Protein AF-A0A257MCD0-F1 (afdb_monomer_lite)

Foldseek 3Di:
DPDDDDDLVPDQADEDAADDFDPVRVVVSLVVQVVNADARYEYEYQCCQQPVVSCPPTHYLYYYAHDDPVSVVVVCVSVVNDDDDPDDDPDDPDPCPPPPDVQLEEEQEFWWADPDPPPSGSRCSRTNYIDGDDPVVRVVVVVVSVVVPRPHYHYDYPDPVCHCVVPD

Secondary structure (DSSP, 8-state):
-------GGG-S-EEEEE--SSHHHHHHHHHHHHHS-EEEEEEEEHHHHH-GGGTTT--EEEE-SS-SHHHHHHHHHHTT---------------------S--EEEEE-EES-----TT--HHHHH-S-EEPPHHHHHHHHHHHHHTT--EEEEE-S-STTTTTT--

Structure (mmCIF, N/CA/C/O backbone):
data_AF-A0A257MCD0-F1
#
_entry.id   AF-A0A257MCD0-F1
#
loop_
_atom_site.group_PDB
_atom_site.id
_atom_site.type_symbol
_atom_site.label_atom_id
_atom_site.label_alt_id
_atom_site.label_comp_id
_atom_site.label_asym_id
_atom_site.label_entity_id
_atom_site.label_seq_id
_atom_site.pdbx_PDB_ins_code
_atom_site.Cartn_x
_atom_site.Cartn_y
_atom_site.Cartn_z
_atom_site.occupancy
_atom_site.B_iso_or_equiv
_atom_site.auth_seq_id
_atom_site.auth_comp_id
_atom_site.auth_asym_id
_atom_site.auth_atom_id
_atom_site.pdbx_PDB_model_num
ATOM 1 N N . MET A 1 1 ? -6.734 -19.611 -0.841 1.00 53.34 1 MET A N 1
ATOM 2 C CA . MET A 1 1 ? -7.227 -18.966 0.392 1.00 53.34 1 MET A CA 1
ATOM 3 C C . MET A 1 1 ? -8.738 -18.973 0.324 1.00 53.34 1 MET A C 1
ATOM 5 O O . MET A 1 1 ? -9.297 -18.162 -0.402 1.00 53.34 1 MET A O 1
ATOM 9 N N . GLY A 1 2 ? -9.368 -19.959 0.960 1.00 62.75 2 GLY A N 1
ATOM 10 C CA . GLY A 1 2 ? -10.798 -20.272 0.852 1.00 62.75 2 GLY A CA 1
ATOM 11 C C . GLY A 1 2 ? -11.718 -19.283 1.568 1.00 62.75 2 GLY A C 1
ATOM 12 O O . GLY A 1 2 ? -12.515 -19.692 2.401 1.00 62.75 2 GLY A O 1
ATOM 13 N N . HIS A 1 3 ? -11.605 -17.990 1.264 1.00 73.00 3 HIS A N 1
ATOM 14 C CA . HIS A 1 3 ? -12.543 -16.973 1.733 1.00 73.00 3 HIS A CA 1
ATOM 15 C C . HIS A 1 3 ? -13.612 -16.709 0.671 1.00 73.00 3 HIS A C 1
ATOM 17 O O . HIS A 1 3 ? -13.349 -16.800 -0.529 1.00 73.00 3 HIS A O 1
ATOM 23 N N . ILE A 1 4 ? -14.813 -16.349 1.118 1.00 80.38 4 ILE A N 1
ATOM 24 C CA . ILE A 1 4 ? -15.937 -16.012 0.245 1.00 80.38 4 ILE A CA 1
ATOM 25 C C . ILE A 1 4 ? -16.311 -14.549 0.511 1.00 80.38 4 ILE A C 1
ATOM 27 O O . ILE A 1 4 ? -16.590 -14.202 1.662 1.00 80.38 4 ILE A O 1
ATOM 31 N N . PRO A 1 5 ? -16.312 -13.670 -0.510 1.00 82.00 5 PRO A N 1
ATOM 32 C CA . PRO A 1 5 ? -16.801 -12.306 -0.356 1.00 82.00 5 PRO A CA 1
ATOM 33 C C . PRO A 1 5 ? -18.257 -12.306 0.121 1.00 82.00 5 PRO A C 1
ATOM 35 O O . PRO A 1 5 ? -19.106 -12.980 -0.458 1.00 82.00 5 PRO A O 1
ATOM 38 N N . SER A 1 6 ? -18.548 -11.535 1.165 1.00 85.69 6 SER A N 1
ATOM 39 C CA . SER A 1 6 ? -19.880 -11.439 1.767 1.00 85.69 6 SER A CA 1
ATOM 40 C C . SER A 1 6 ? -20.233 -9.983 2.069 1.00 85.69 6 SER A C 1
ATOM 42 O O . SER A 1 6 ? -19.366 -9.103 2.066 1.00 85.69 6 SER A O 1
ATOM 44 N N . SER A 1 7 ? -21.514 -9.714 2.322 1.00 87.88 7 SER A N 1
ATOM 45 C CA . SER A 1 7 ? -21.941 -8.416 2.843 1.00 87.88 7 SER A CA 1
ATOM 46 C C . SER A 1 7 ? -21.443 -8.229 4.277 1.00 87.88 7 SER A C 1
ATOM 48 O O . SER A 1 7 ? -21.208 -9.196 4.999 1.00 87.88 7 SER A O 1
ATOM 50 N N . MET A 1 8 ? -21.304 -6.975 4.716 1.00 83.88 8 MET A N 1
ATOM 51 C CA . MET A 1 8 ? -20.781 -6.665 6.055 1.00 83.88 8 MET A CA 1
ATOM 52 C C . MET A 1 8 ? -21.585 -7.326 7.178 1.00 83.88 8 MET A C 1
ATOM 54 O O . MET A 1 8 ? -21.000 -7.796 8.147 1.00 83.88 8 MET A O 1
ATOM 58 N N . ASP A 1 9 ? -22.908 -7.409 7.025 1.00 84.88 9 ASP A N 1
ATOM 59 C CA . ASP A 1 9 ? -23.806 -7.939 8.058 1.00 84.88 9 ASP A CA 1
ATOM 60 C C . ASP A 1 9 ? -23.653 -9.456 8.247 1.00 84.88 9 ASP A C 1
ATOM 62 O O . ASP A 1 9 ? -23.926 -9.990 9.321 1.00 84.88 9 ASP A O 1
ATOM 66 N N . ARG A 1 10 ? -23.204 -10.155 7.197 1.00 87.44 10 ARG A N 1
ATOM 67 C CA . ARG A 1 10 ? -23.037 -11.615 7.156 1.00 87.44 10 ARG A CA 1
ATOM 68 C C . ARG A 1 10 ? -21.574 -12.052 7.195 1.00 87.44 10 ARG A C 1
ATOM 70 O O . ARG A 1 10 ? -21.306 -13.239 7.072 1.00 87.44 10 ARG A O 1
ATOM 77 N N . ALA A 1 11 ? -20.634 -11.116 7.281 1.00 87.88 11 ALA A N 1
ATOM 78 C CA . ALA A 1 11 ? -19.216 -11.434 7.281 1.00 87.88 11 ALA A CA 1
ATOM 79 C C . ALA A 1 11 ? -18.770 -11.933 8.663 1.00 87.88 11 ALA A C 1
ATOM 81 O O . ALA A 1 11 ? -19.035 -11.285 9.681 1.00 87.88 11 ALA A O 1
ATOM 82 N N . ASP A 1 12 ? -18.036 -13.046 8.678 1.00 86.19 12 ASP A N 1
ATOM 83 C CA . ASP A 1 12 ? -17.370 -13.573 9.877 1.00 86.19 12 ASP A CA 1
ATOM 84 C C . ASP A 1 12 ? -16.140 -12.732 10.252 1.00 86.19 12 ASP A C 1
ATOM 86 O O . ASP A 1 12 ? -15.823 -12.545 11.428 1.00 86.19 12 ASP A O 1
ATOM 90 N N . ALA A 1 13 ? -15.482 -12.173 9.234 1.00 88.19 13 ALA A N 1
ATOM 91 C CA . ALA A 1 13 ? -14.288 -11.352 9.341 1.00 88.19 13 ALA A CA 1
ATOM 92 C C . ALA A 1 13 ? -14.391 -10.116 8.438 1.00 88.19 13 ALA A C 1
ATOM 94 O O . ALA A 1 13 ? -14.779 -10.204 7.273 1.00 88.19 13 A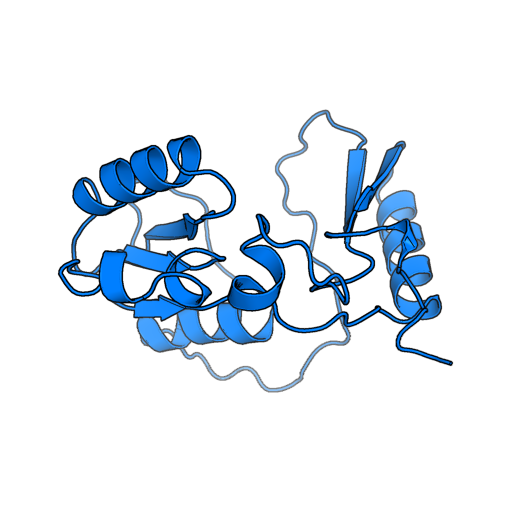LA A O 1
ATOM 95 N N . ILE A 1 14 ? -13.983 -8.962 8.958 1.00 91.25 14 ILE A N 1
ATOM 96 C CA . ILE A 1 14 ? -13.893 -7.697 8.231 1.00 91.25 14 ILE A CA 1
ATOM 97 C C . ILE A 1 14 ? -12.428 -7.277 8.208 1.00 91.25 14 ILE A C 1
ATOM 99 O O . ILE A 1 14 ? -11.894 -6.812 9.211 1.00 91.25 14 ILE A O 1
ATOM 103 N N . VAL A 1 15 ? -11.777 -7.406 7.054 1.00 90.94 15 VAL A N 1
ATOM 104 C CA . VAL A 1 15 ? -10.392 -6.955 6.864 1.00 90.94 15 VAL A CA 1
ATOM 105 C C . VAL A 1 15 ? -10.404 -5.565 6.242 1.00 90.94 15 VAL A C 1
ATOM 107 O O . VAL A 1 15 ? -10.763 -5.403 5.075 1.00 90.94 15 VAL A O 1
ATOM 110 N N . LEU A 1 16 ? -10.002 -4.546 7.005 1.00 92.31 16 LEU A N 1
ATOM 111 C CA . LEU A 1 16 ? -9.897 -3.182 6.495 1.00 92.31 16 LEU A CA 1
ATOM 112 C C . LEU A 1 16 ? -8.444 -2.851 6.148 1.00 92.31 16 LEU A C 1
ATOM 114 O O . LEU A 1 16 ? -7.624 -2.610 7.033 1.00 92.31 16 LEU A O 1
ATOM 118 N N . ASN A 1 17 ? -8.140 -2.796 4.849 1.00 92.31 17 ASN A N 1
ATOM 119 C CA . ASN A 1 17 ? -6.848 -2.326 4.352 1.00 92.31 17 ASN A CA 1
ATOM 120 C C . ASN A 1 17 ? -6.793 -0.790 4.366 1.00 92.31 17 ASN A C 1
ATOM 122 O O . ASN A 1 17 ? -7.545 -0.112 3.664 1.00 92.31 17 ASN A O 1
ATOM 126 N N . THR A 1 18 ? -5.908 -0.242 5.186 1.00 94.19 18 THR A N 1
ATOM 127 C CA . THR A 1 18 ? -5.851 1.177 5.533 1.00 94.19 18 THR A CA 1
ATOM 128 C C . THR A 1 18 ? -4.700 1.905 4.845 1.00 94.19 18 THR A C 1
ATOM 130 O O . THR A 1 18 ? -3.620 1.360 4.607 1.00 94.19 18 THR A O 1
ATOM 133 N N . CYS A 1 19 ? -4.911 3.192 4.575 1.00 91.31 19 CYS A N 1
ATOM 134 C CA . CYS A 1 19 ? -3.900 4.100 4.047 1.00 91.31 19 CYS A CA 1
ATOM 135 C C . CYS A 1 19 ? -3.738 5.304 4.985 1.00 91.31 19 CYS A C 1
ATOM 137 O O . CYS A 1 19 ? -4.724 5.807 5.521 1.00 91.31 19 CYS A O 1
ATOM 139 N N . ALA A 1 20 ? -2.496 5.764 5.151 1.00 89.88 20 ALA A N 1
ATOM 140 C CA . ALA A 1 20 ? -2.125 6.902 5.998 1.00 89.88 20 ALA A CA 1
ATOM 141 C C . ALA A 1 20 ? -1.320 7.974 5.242 1.00 89.88 20 ALA A C 1
ATOM 143 O O . ALA A 1 20 ? -0.731 8.851 5.855 1.00 89.88 20 ALA A O 1
ATOM 144 N N . VAL A 1 21 ? -1.259 7.900 3.906 1.00 88.62 21 VAL A N 1
ATOM 145 C CA . VAL A 1 21 ? -0.402 8.788 3.095 1.00 88.62 21 VAL A CA 1
ATOM 146 C C . VAL A 1 21 ? -0.874 10.242 3.129 1.00 88.62 21 VAL A C 1
ATOM 148 O O . VAL A 1 21 ? -0.063 11.156 3.059 1.00 88.62 21 VAL A O 1
ATOM 151 N N . THR A 1 22 ? -2.183 10.465 3.239 1.00 90.12 22 THR A N 1
ATOM 152 C CA . THR A 1 22 ? -2.769 11.809 3.289 1.00 90.12 22 THR A CA 1
ATOM 153 C C . THR A 1 22 ? -3.684 11.929 4.497 1.00 90.12 22 THR A C 1
ATOM 155 O O . THR A 1 22 ? -4.467 11.019 4.775 1.00 90.12 22 THR A O 1
ATOM 158 N N . GLU A 1 23 ? -3.669 13.090 5.148 1.00 89.06 23 GLU A N 1
ATOM 159 C CA . GLU A 1 23 ? -4.500 13.378 6.324 1.00 89.06 23 GLU A CA 1
ATOM 160 C C . GLU A 1 23 ? -6.007 13.212 6.022 1.00 89.06 23 GLU A C 1
ATOM 162 O O . GLU A 1 23 ? -6.791 12.704 6.824 1.00 89.06 23 GLU A O 1
ATOM 167 N N . LYS A 1 24 ? -6.449 13.584 4.810 1.00 91.69 24 LYS A N 1
ATOM 168 C CA . LYS A 1 24 ? -7.837 13.368 4.364 1.00 91.69 24 LYS A CA 1
ATOM 169 C C . LYS A 1 24 ? -8.202 11.882 4.322 1.00 91.69 24 LYS A C 1
ATOM 171 O O . LYS A 1 24 ? -9.314 11.524 4.712 1.00 91.69 24 LYS A O 1
ATOM 176 N N . THR A 1 25 ? -7.302 11.035 3.828 1.00 91.31 25 THR A N 1
ATOM 177 C CA . THR A 1 25 ? -7.531 9.585 3.764 1.00 91.31 25 THR A CA 1
ATOM 178 C C . THR A 1 25 ? -7.494 8.976 5.155 1.00 91.31 25 THR A C 1
ATOM 180 O O . THR A 1 25 ? -8.394 8.215 5.494 1.00 91.31 25 THR A O 1
ATOM 183 N N . GLU A 1 26 ? -6.541 9.390 5.986 1.00 92.75 26 GLU A N 1
ATOM 184 C CA . GLU A 1 26 ? -6.448 8.977 7.384 1.00 92.75 26 GLU A CA 1
ATOM 185 C C . GLU A 1 26 ? -7.754 9.254 8.142 1.00 92.75 26 GLU A C 1
ATOM 187 O O . GLU A 1 26 ? -8.352 8.332 8.695 1.00 92.75 26 GLU A O 1
ATOM 192 N N . ARG A 1 27 ? -8.285 10.484 8.082 1.00 92.56 27 ARG A N 1
ATOM 193 C CA . ARG A 1 27 ? -9.567 10.831 8.724 1.00 92.56 27 ARG A CA 1
ATOM 194 C C . ARG A 1 27 ? -10.724 9.949 8.253 1.00 92.56 27 ARG A C 1
ATOM 196 O O . ARG A 1 27 ? -11.547 9.524 9.066 1.00 92.56 27 ARG A O 1
ATOM 203 N N . LYS A 1 28 ? -10.800 9.664 6.947 1.00 94.12 28 LYS A N 1
ATOM 204 C CA . LYS A 1 28 ? -11.828 8.773 6.381 1.00 94.12 28 LYS A CA 1
ATOM 205 C C . LYS A 1 28 ? -11.682 7.348 6.909 1.00 94.12 28 LYS A C 1
ATOM 207 O O . LYS A 1 28 ? -12.681 6.745 7.296 1.00 94.12 28 LYS A O 1
ATOM 212 N N . VAL A 1 29 ? -10.456 6.834 6.949 1.00 94.69 29 VAL A N 1
ATOM 213 C CA . VAL A 1 29 ? -10.146 5.501 7.468 1.00 94.69 29 VAL A CA 1
ATOM 214 C C . VAL A 1 29 ? -10.496 5.406 8.951 1.00 94.69 29 VAL A C 1
ATOM 216 O O . VAL A 1 29 ? -11.210 4.488 9.335 1.00 94.69 29 VAL A O 1
ATOM 219 N N . LEU A 1 30 ? -10.082 6.371 9.775 1.00 93.56 30 LEU A N 1
ATOM 220 C CA . LEU A 1 30 ? -10.387 6.387 11.209 1.00 93.56 30 LEU A CA 1
ATOM 221 C C . LEU A 1 30 ? -11.893 6.460 11.476 1.00 93.56 30 LEU A C 1
ATOM 223 O O . LEU A 1 30 ? -12.407 5.737 12.327 1.00 93.56 30 LEU A O 1
ATOM 227 N N . ARG A 1 31 ? -12.630 7.280 10.714 1.00 94.56 31 ARG A N 1
ATOM 228 C CA . ARG A 1 31 ? -14.098 7.301 10.779 1.00 94.56 31 ARG A CA 1
ATOM 229 C C . ARG A 1 31 ? -14.682 5.927 10.459 1.00 94.56 31 ARG A C 1
ATOM 231 O O . ARG A 1 31 ? -15.598 5.490 11.147 1.00 94.56 31 ARG A O 1
ATOM 238 N N . ARG A 1 32 ? -14.160 5.254 9.432 1.00 94.06 32 ARG A N 1
ATOM 239 C CA . ARG A 1 32 ? -14.638 3.932 9.022 1.00 94.06 32 ARG A CA 1
ATOM 240 C C . ARG A 1 32 ? -14.321 2.854 10.055 1.00 94.06 32 ARG A C 1
ATOM 242 O O . ARG A 1 32 ? -15.185 2.037 10.343 1.00 94.06 32 ARG A O 1
ATOM 249 N N . LEU A 1 33 ? -13.132 2.893 10.648 1.00 94.44 33 LEU A N 1
ATOM 250 C CA . LEU A 1 33 ? -12.720 1.988 11.719 1.00 94.44 33 LEU A CA 1
ATOM 251 C C . LEU A 1 33 ? -13.637 2.093 12.940 1.00 94.44 33 LEU A C 1
ATOM 253 O O . LEU A 1 33 ? -14.081 1.070 13.447 1.00 94.44 33 LEU A O 1
ATOM 257 N N . ARG A 1 34 ? -13.994 3.314 13.361 1.00 93.94 34 ARG A N 1
ATOM 258 C CA . ARG A 1 34 ? -14.932 3.538 14.479 1.00 93.94 34 ARG A CA 1
ATOM 259 C C . ARG A 1 34 ? -16.333 2.974 14.223 1.00 93.94 34 ARG A C 1
ATOM 261 O O . ARG A 1 34 ? -17.010 2.584 15.160 1.00 93.94 34 ARG A O 1
ATOM 268 N N . GLN A 1 35 ? -16.771 2.915 12.966 1.00 93.06 35 GLN A N 1
ATOM 269 C CA . GLN A 1 35 ? -18.068 2.329 12.605 1.00 93.06 35 GLN A CA 1
ATOM 270 C C . GLN A 1 35 ? -18.067 0.797 12.611 1.00 93.06 35 GLN A C 1
ATOM 272 O O . GLN A 1 35 ? -19.134 0.199 12.663 1.00 93.06 35 GLN A O 1
ATOM 277 N N . LEU A 1 36 ? -16.894 0.174 12.491 1.00 92.19 36 LEU A N 1
ATOM 278 C CA . LEU A 1 36 ? -16.737 -1.270 12.303 1.00 92.19 36 LEU A CA 1
ATOM 279 C C . LEU A 1 36 ? -16.099 -1.955 13.518 1.00 92.19 36 LEU A C 1
ATOM 281 O O . LEU A 1 36 ? -15.676 -3.101 13.403 1.00 92.19 36 LEU A O 1
ATOM 285 N N . GLN A 1 37 ? -15.972 -1.252 14.649 1.00 90.38 37 GLN A N 1
ATOM 286 C CA . GLN A 1 37 ? -15.317 -1.785 15.844 1.00 90.38 37 GLN A CA 1
ATOM 287 C C . GLN A 1 37 ? -15.976 -3.077 16.323 1.00 90.38 37 GLN A C 1
ATOM 289 O O . GLN A 1 37 ? -17.194 -3.236 16.244 1.00 90.38 37 GLN A O 1
ATOM 294 N N . GLY A 1 38 ? -15.150 -3.968 16.864 1.00 89.75 38 GLY A N 1
ATOM 295 C CA . GLY A 1 38 ? -15.584 -5.223 17.461 1.00 89.75 38 GLY A CA 1
ATOM 296 C C . GLY A 1 38 ? -14.741 -6.414 17.024 1.00 89.75 38 GLY A C 1
ATOM 297 O O . GLY A 1 38 ? -13.757 -6.297 16.287 1.00 89.75 38 GLY A O 1
ATOM 298 N N . ASP A 1 39 ? -15.179 -7.594 17.450 1.00 88.88 39 ASP A N 1
ATOM 299 C CA . ASP A 1 39 ? -14.394 -8.829 17.367 1.00 88.88 39 ASP A CA 1
ATOM 300 C C . ASP A 1 39 ? -14.295 -9.414 15.961 1.00 88.88 39 ASP A C 1
ATOM 302 O O . ASP A 1 39 ? -13.684 -10.458 15.780 1.00 88.88 39 ASP A O 1
ATOM 306 N N . ARG A 1 40 ? -14.899 -8.790 14.951 1.00 90.25 40 ARG A N 1
ATOM 307 C CA . ARG A 1 40 ? -14.781 -9.229 13.551 1.00 90.25 40 ARG A CA 1
ATOM 308 C C . ARG A 1 40 ? -13.782 -8.389 12.767 1.00 90.25 40 ARG A C 1
ATOM 310 O O . ARG A 1 40 ? -13.415 -8.764 11.659 1.00 90.25 40 ARG A O 1
ATOM 317 N N . LEU A 1 41 ? -13.339 -7.259 13.317 1.00 92.94 41 LEU A N 1
ATOM 318 C CA . LEU A 1 41 ? -12.487 -6.312 12.612 1.00 92.94 41 LEU A CA 1
ATOM 319 C C . LEU A 1 41 ? -11.013 -6.711 12.695 1.00 92.94 41 LEU A C 1
ATOM 321 O O . LEU A 1 41 ? -10.457 -6.853 13.782 1.00 92.94 41 LEU A O 1
ATOM 325 N N . VAL A 1 42 ? -10.363 -6.784 11.540 1.00 92.44 42 VAL A N 1
ATOM 326 C CA . VAL A 1 42 ? -8.910 -6.850 11.395 1.00 92.44 42 VAL A CA 1
ATOM 327 C C . VAL A 1 42 ? -8.443 -5.593 10.674 1.00 92.44 42 VAL A C 1
ATOM 329 O O . VAL A 1 42 ? -8.869 -5.300 9.555 1.00 92.44 42 VAL A O 1
ATOM 332 N N . VAL A 1 43 ? -7.563 -4.833 11.319 1.00 93.31 43 VAL A N 1
ATOM 333 C CA . VAL A 1 43 ? -6.993 -3.605 10.755 1.00 93.31 43 VAL A CA 1
ATOM 334 C C . VAL A 1 43 ? -5.679 -3.949 10.081 1.00 93.31 43 VAL A C 1
ATOM 336 O O . VAL A 1 43 ? -4.798 -4.496 10.729 1.00 93.31 43 VAL A O 1
ATOM 339 N N . ALA A 1 44 ? -5.525 -3.621 8.802 1.00 92.75 44 ALA A N 1
ATOM 340 C CA . ALA A 1 44 ? -4.307 -3.907 8.052 1.00 92.75 44 ALA A CA 1
ATOM 341 C C . ALA A 1 44 ? -3.838 -2.699 7.234 1.00 92.75 44 ALA A C 1
ATOM 343 O O . ALA A 1 44 ? -4.579 -1.732 7.084 1.00 92.75 44 ALA A O 1
ATOM 344 N N . GLY A 1 45 ? -2.632 -2.736 6.674 1.00 91.00 45 GLY A N 1
ATOM 345 C CA . GLY A 1 45 ? -2.116 -1.728 5.743 1.00 91.00 45 GLY A CA 1
ATOM 346 C C . GLY A 1 45 ? -1.142 -0.722 6.363 1.00 91.00 45 GLY A C 1
ATOM 347 O O . GLY A 1 45 ? -0.419 -1.020 7.311 1.00 91.00 45 GLY A O 1
ATOM 348 N N . CYS A 1 46 ? -1.085 0.482 5.789 1.00 92.19 46 CYS A N 1
ATOM 349 C CA . CYS A 1 46 ? -0.073 1.486 6.133 1.00 92.19 46 CYS A CA 1
ATOM 350 C C . CYS A 1 46 ? -0.352 2.212 7.456 1.00 92.19 46 CYS A C 1
ATOM 352 O O . CYS A 1 46 ? 0.592 2.658 8.102 1.00 92.19 46 CYS A O 1
ATOM 354 N N . LEU A 1 47 ? -1.620 2.377 7.853 1.00 93.31 47 LEU A N 1
ATOM 355 C CA . LEU A 1 47 ? -1.977 3.101 9.080 1.00 93.31 47 LEU A CA 1
ATOM 356 C C . LEU A 1 47 ? -1.429 2.440 10.354 1.00 93.31 47 LEU A C 1
ATOM 358 O O . LEU A 1 47 ? -0.770 3.149 11.112 1.00 93.31 47 LEU A O 1
ATOM 362 N N . PRO A 1 48 ? -1.625 1.127 10.599 1.00 90.88 48 PRO A N 1
ATOM 363 C CA . PRO A 1 48 ? -1.078 0.486 11.794 1.00 90.88 48 PRO A CA 1
ATOM 364 C C . PRO A 1 48 ? 0.454 0.510 11.839 1.00 90.88 48 PRO A C 1
ATOM 366 O O . PRO A 1 48 ? 1.023 0.632 12.919 1.00 90.88 48 PRO A O 1
ATOM 369 N N . ALA A 1 49 ? 1.119 0.449 10.681 1.00 88.44 49 ALA A N 1
ATOM 370 C CA . ALA A 1 49 ? 2.575 0.539 10.594 1.00 88.44 49 ALA A CA 1
ATOM 371 C C . ALA A 1 49 ? 3.095 1.968 10.849 1.00 88.44 49 ALA A C 1
ATOM 373 O O . ALA A 1 49 ? 4.082 2.164 11.552 1.00 88.44 49 ALA A O 1
ATOM 374 N N . ALA A 1 50 ? 2.428 2.986 10.298 1.00 90.19 50 ALA A N 1
ATOM 375 C CA . ALA A 1 50 ? 2.895 4.370 10.360 1.00 90.19 50 ALA A CA 1
ATOM 376 C C . ALA A 1 50 ? 2.473 5.116 11.634 1.00 90.19 50 ALA A C 1
ATOM 378 O O . ALA A 1 50 ? 3.235 5.934 12.161 1.00 90.19 50 ALA A O 1
ATOM 379 N N . LEU A 1 51 ? 1.243 4.891 12.099 1.00 91.12 51 LEU A N 1
ATOM 380 C CA . LEU A 1 51 ? 0.578 5.669 13.147 1.00 91.12 51 LEU A CA 1
ATOM 381 C C . LEU A 1 51 ? -0.154 4.748 14.146 1.00 91.12 51 LEU A C 1
ATOM 383 O O . LEU A 1 51 ? -1.370 4.870 14.319 1.00 91.12 51 LEU A O 1
ATOM 387 N N . PRO A 1 52 ? 0.562 3.855 14.857 1.00 89.44 52 PRO A N 1
ATOM 388 C CA . PRO A 1 52 ? -0.056 2.889 15.773 1.00 89.44 52 PRO A CA 1
ATOM 389 C C . PRO A 1 52 ? -0.847 3.554 16.912 1.00 89.44 52 PRO A C 1
ATOM 391 O O . PRO A 1 52 ? -1.876 3.041 17.342 1.00 89.44 52 PRO A O 1
ATOM 394 N N . ALA A 1 53 ? -0.431 4.744 17.359 1.00 90.38 53 ALA A N 1
ATOM 395 C CA . ALA A 1 53 ? -1.139 5.500 18.393 1.00 90.38 53 ALA A CA 1
ATOM 396 C C . ALA A 1 53 ? -2.556 5.939 17.973 1.00 90.38 53 ALA A C 1
ATOM 398 O O . ALA A 1 53 ? -3.411 6.131 18.829 1.00 90.38 53 ALA A O 1
ATOM 399 N N . SER A 1 54 ? -2.835 6.063 16.670 1.00 88.06 54 SER A N 1
ATOM 400 C CA . SER A 1 54 ? -4.160 6.483 16.182 1.00 88.06 54 SER A CA 1
ATOM 401 C C . SER A 1 54 ? -5.215 5.379 16.283 1.00 88.06 54 SER A C 1
ATOM 403 O O . SER A 1 54 ? -6.409 5.655 16.161 1.00 88.06 54 SER A O 1
ATOM 405 N N . ILE A 1 55 ? -4.783 4.131 16.491 1.00 89.44 55 ILE A N 1
ATOM 406 C CA . ILE A 1 55 ? -5.649 2.949 16.537 1.00 89.44 55 ILE A CA 1
ATOM 407 C C . ILE A 1 55 ? -5.641 2.240 17.898 1.00 89.44 55 ILE A C 1
ATOM 409 O O . ILE A 1 55 ? -6.365 1.266 18.066 1.00 89.44 55 ILE A O 1
ATOM 413 N N . SER A 1 56 ? -4.879 2.728 18.881 1.00 86.19 56 SER A N 1
ATOM 414 C CA . SER A 1 56 ? -4.727 2.089 20.199 1.00 86.19 56 SER A CA 1
ATOM 415 C C . SER A 1 56 ? -6.035 1.978 20.992 1.00 86.19 56 SER A C 1
ATOM 417 O O . SER A 1 56 ? -6.217 1.027 21.742 1.00 86.19 56 SER A O 1
ATOM 419 N N . GLY A 1 57 ? -6.962 2.922 20.812 1.00 87.06 57 GLY A N 1
ATOM 420 C CA . GLY A 1 57 ? -8.283 2.906 21.451 1.00 87.06 57 GLY A CA 1
ATOM 421 C C . GLY A 1 57 ? -9.357 2.127 20.684 1.00 87.06 57 GLY A C 1
ATOM 422 O O . GLY A 1 57 ? -10.528 2.179 21.058 1.00 87.06 57 GLY A O 1
ATOM 423 N N . LEU A 1 58 ? -9.009 1.462 19.578 1.00 89.38 58 LEU A N 1
ATOM 424 C CA . LEU A 1 58 ? -9.983 0.750 18.758 1.00 89.38 58 LEU A CA 1
ATOM 425 C C . LEU A 1 58 ? -10.103 -0.719 19.172 1.00 89.38 58 LEU A C 1
ATOM 427 O O . LEU A 1 58 ? -9.145 -1.478 19.066 1.00 89.38 58 LEU A O 1
ATOM 431 N N . SER A 1 59 ? -11.314 -1.149 19.535 1.00 91.44 59 SER A N 1
ATOM 432 C CA . SER A 1 59 ? -11.648 -2.576 19.598 1.00 91.44 59 SER A CA 1
ATOM 433 C C . SER A 1 59 ? -11.583 -3.208 18.201 1.00 91.44 59 SER A C 1
ATOM 435 O O . SER A 1 59 ? -12.343 -2.842 17.297 1.00 91.44 59 SER A O 1
ATOM 437 N N . CYS A 1 60 ? -10.642 -4.133 18.030 1.00 91.50 60 CYS A N 1
ATOM 438 C CA . CYS A 1 60 ? -10.471 -4.976 16.855 1.00 91.50 60 CYS A CA 1
ATOM 439 C C . CYS A 1 60 ? -9.875 -6.324 17.284 1.00 91.50 60 CYS A C 1
ATOM 441 O O . CYS A 1 60 ? -9.187 -6.408 18.301 1.00 91.50 60 CYS A O 1
ATOM 443 N N . ARG A 1 61 ? -10.121 -7.377 16.502 1.00 90.81 61 ARG A N 1
ATOM 444 C CA . ARG A 1 61 ? -9.583 -8.722 16.754 1.00 90.81 61 ARG A CA 1
ATOM 445 C C . ARG A 1 61 ? -8.080 -8.798 16.533 1.00 90.81 61 ARG A C 1
ATOM 447 O O . ARG A 1 61 ? -7.389 -9.551 17.208 1.00 90.81 61 ARG A O 1
ATOM 454 N N . GLY A 1 62 ? -7.573 -8.051 15.559 1.00 88.31 62 GLY A N 1
ATOM 455 C CA . GLY A 1 62 ? -6.160 -8.090 15.231 1.00 88.31 62 GLY A CA 1
ATOM 456 C C . GLY A 1 62 ? -5.709 -6.901 14.407 1.00 88.31 62 GLY A C 1
ATOM 457 O O . GLY A 1 62 ? -6.462 -6.329 13.617 1.00 88.31 62 GLY A O 1
ATOM 458 N N . ILE A 1 63 ? -4.439 -6.560 14.593 1.00 89.19 63 ILE A N 1
ATOM 459 C CA . ILE A 1 63 ? -3.742 -5.552 13.810 1.00 89.19 63 ILE A CA 1
ATOM 460 C C . ILE A 1 63 ? -2.669 -6.262 12.991 1.00 89.19 63 ILE A C 1
ATOM 462 O O . ILE A 1 63 ? -1.773 -6.920 13.524 1.00 89.19 63 ILE A O 1
ATOM 466 N N . LEU A 1 64 ? -2.770 -6.114 11.680 1.00 85.38 64 LEU A N 1
ATOM 467 C CA . LEU A 1 64 ? -1.792 -6.555 10.705 1.00 85.38 64 LEU A CA 1
ATOM 468 C C . LEU A 1 64 ? -1.065 -5.327 10.152 1.00 85.38 64 LEU A C 1
ATOM 470 O O . LEU A 1 64 ? -1.633 -4.244 10.044 1.00 85.38 64 LEU A O 1
ATOM 474 N N . GLY A 1 65 ? 0.212 -5.483 9.812 1.00 85.00 65 GLY A N 1
ATOM 475 C CA . GLY A 1 65 ? 0.953 -4.457 9.080 1.00 85.00 65 GLY A CA 1
ATOM 476 C C . GLY A 1 65 ? 0.522 -4.414 7.613 1.00 85.00 65 GLY A C 1
ATOM 477 O O . GLY A 1 65 ? -0.648 -4.600 7.274 1.00 85.00 65 GLY A O 1
ATOM 478 N N . LEU A 1 66 ? 1.483 -4.226 6.714 1.00 84.06 66 LEU A N 1
ATOM 479 C CA . LEU A 1 66 ? 1.234 -4.327 5.277 1.00 84.06 66 LEU A CA 1
ATOM 480 C C . LEU A 1 66 ? 0.623 -5.688 4.922 1.00 84.06 66 LEU A C 1
ATOM 482 O O . LEU A 1 66 ? 1.108 -6.726 5.376 1.00 84.06 66 LEU A O 1
ATOM 486 N N . LEU A 1 67 ? -0.433 -5.678 4.104 1.00 80.25 67 LEU A N 1
ATOM 487 C CA . LEU A 1 67 ? -1.019 -6.900 3.562 1.00 80.25 67 LEU A CA 1
ATOM 488 C C . LEU A 1 67 ? -0.113 -7.450 2.464 1.00 80.25 67 LEU A C 1
ATOM 490 O O . LEU A 1 67 ? -0.035 -6.900 1.370 1.00 80.25 67 LEU A O 1
ATOM 494 N N . ASN A 1 68 ? 0.554 -8.547 2.786 1.00 73.06 68 ASN A N 1
ATOM 495 C CA . ASN A 1 68 ? 1.323 -9.386 1.889 1.00 73.06 68 ASN A CA 1
ATOM 496 C C . ASN A 1 68 ? 0.946 -10.848 2.177 1.00 73.06 68 ASN A C 1
ATOM 498 O O . ASN A 1 68 ? 0.115 -11.130 3.042 1.00 73.06 68 ASN A O 1
ATOM 502 N N . ARG A 1 69 ? 1.534 -11.803 1.454 1.00 64.44 69 ARG A N 1
ATOM 503 C CA . ARG A 1 69 ? 1.194 -13.225 1.620 1.00 64.44 69 ARG A CA 1
ATOM 504 C C . ARG A 1 69 ? 1.421 -13.727 3.052 1.00 64.44 69 ARG A C 1
ATOM 506 O O . ARG A 1 69 ? 0.594 -14.472 3.568 1.00 64.44 69 ARG A O 1
ATOM 513 N N . CYS A 1 70 ? 2.505 -13.292 3.693 1.00 65.94 70 CYS A N 1
ATOM 514 C CA . CYS A 1 70 ? 2.855 -13.702 5.052 1.00 65.94 70 CYS A CA 1
ATOM 515 C C . CYS A 1 70 ? 1.872 -13.140 6.086 1.00 65.94 70 CYS A C 1
ATOM 517 O O . CYS A 1 70 ? 1.442 -13.858 6.984 1.00 65.94 70 CYS A O 1
ATOM 519 N N . SER A 1 71 ? 1.474 -11.872 5.958 1.00 72.31 71 SER A N 1
ATOM 520 C CA . SER A 1 71 ? 0.493 -11.272 6.868 1.00 72.31 71 SER A CA 1
ATOM 521 C C . SER A 1 71 ? -0.937 -11.732 6.592 1.00 72.31 71 SER A C 1
ATOM 523 O O . SER A 1 71 ? -1.733 -11.773 7.524 1.00 72.31 71 SER A O 1
ATOM 525 N N . ALA A 1 72 ? -1.254 -12.141 5.362 1.00 73.75 72 ALA A N 1
ATOM 526 C CA . ALA A 1 72 ? -2.542 -12.741 5.031 1.00 73.75 72 ALA A CA 1
ATOM 527 C C . ALA A 1 72 ? -2.742 -14.107 5.710 1.00 73.75 72 ALA A C 1
ATOM 529 O O . ALA A 1 72 ? -3.840 -14.372 6.187 1.00 73.75 72 ALA A O 1
ATOM 530 N N . GLY A 1 73 ? -1.691 -14.929 5.840 1.00 73.62 73 GLY A N 1
ATOM 531 C CA . GLY A 1 73 ? -1.761 -16.190 6.597 1.00 73.62 73 GLY A CA 1
ATOM 532 C C . GLY A 1 73 ? -2.136 -15.983 8.070 1.00 73.62 73 GLY A C 1
ATOM 533 O O . GLY A 1 73 ? -2.946 -16.720 8.617 1.00 73.62 73 GLY A O 1
ATOM 534 N N . ARG A 1 74 ? -1.672 -14.882 8.677 1.00 80.31 74 ARG A N 1
ATOM 535 C CA . ARG A 1 74 ? -2.021 -14.520 10.062 1.00 80.31 74 ARG A CA 1
ATOM 536 C C . ARG A 1 74 ? -3.504 -14.210 10.259 1.00 80.31 74 ARG A C 1
ATOM 538 O O . ARG A 1 74 ? -3.964 -14.184 11.395 1.00 80.31 74 ARG A O 1
ATOM 545 N N . ILE A 1 75 ? -4.253 -13.927 9.190 1.00 82.81 75 ILE A N 1
ATOM 546 C CA . ILE A 1 75 ? -5.706 -13.745 9.292 1.00 82.81 75 ILE A CA 1
ATOM 547 C C . ILE A 1 75 ? -6.342 -15.070 9.718 1.00 82.81 75 ILE A C 1
ATOM 549 O O . ILE A 1 75 ? -7.161 -15.070 10.627 1.00 82.81 75 ILE A O 1
ATOM 553 N N . GLU A 1 76 ? -5.935 -16.192 9.124 1.00 78.94 76 GLU A N 1
ATOM 554 C CA . GLU A 1 76 ? -6.470 -17.517 9.462 1.00 78.94 76 GLU A CA 1
ATOM 555 C C . GLU A 1 76 ? -6.191 -17.861 10.937 1.00 78.94 76 GLU A C 1
ATOM 557 O O . GLU A 1 76 ? -7.100 -18.299 11.647 1.00 78.94 76 GLU A O 1
ATOM 562 N N . ASP A 1 77 ? -4.992 -17.533 11.431 1.00 80.69 77 ASP A N 1
ATOM 563 C CA . ASP A 1 77 ? -4.609 -17.705 12.840 1.00 80.69 77 ASP A CA 1
ATOM 564 C C . ASP A 1 77 ? -5.485 -16.878 13.796 1.00 80.69 77 ASP A C 1
ATOM 566 O O . ASP A 1 77 ? -5.930 -17.377 14.829 1.00 80.69 77 ASP A O 1
ATOM 570 N N . LEU A 1 78 ? -5.782 -15.617 13.450 1.00 81.88 78 LEU A N 1
ATOM 571 C CA . LEU A 1 78 ? -6.615 -14.725 14.274 1.00 81.88 78 LEU A CA 1
ATOM 572 C C . LEU A 1 78 ? -8.052 -15.240 14.440 1.00 81.88 78 LEU A C 1
ATOM 574 O O . LEU A 1 78 ? -8.719 -14.933 15.433 1.00 81.88 78 LEU A O 1
ATOM 578 N N . PHE A 1 79 ? -8.550 -16.002 13.469 1.00 80.12 79 PHE A N 1
ATOM 579 C CA . PHE A 1 79 ? -9.878 -16.606 13.526 1.00 80.12 79 PHE A CA 1
ATOM 580 C C . PHE A 1 79 ? -9.860 -18.067 13.991 1.00 80.12 79 PHE A C 1
ATOM 582 O O . PHE A 1 79 ? -10.929 -18.659 14.112 1.00 80.12 79 PHE A O 1
ATOM 589 N N . GLY A 1 80 ? -8.689 -18.628 14.316 1.00 70.62 80 GLY A N 1
ATOM 590 C CA . GLY A 1 80 ? -8.557 -20.020 14.753 1.00 70.62 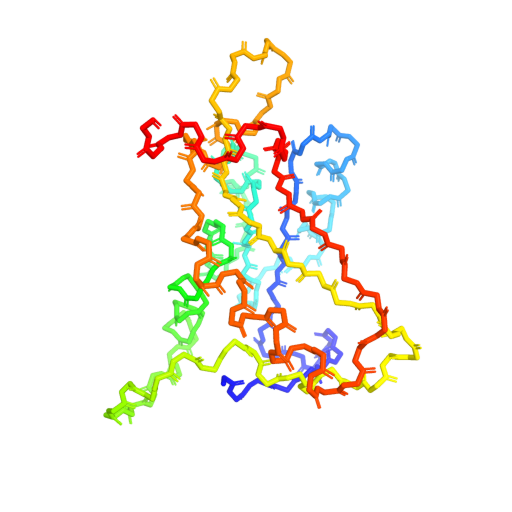80 GLY A CA 1
ATOM 591 C C . GLY A 1 80 ? -8.917 -21.030 13.660 1.00 70.62 80 GLY A C 1
ATOM 592 O O . GLY A 1 80 ? -9.389 -22.120 13.965 1.00 70.62 80 GLY A O 1
ATOM 593 N N . LEU A 1 81 ? -8.736 -20.655 12.389 1.00 65.56 81 LEU A N 1
ATOM 594 C CA . LEU A 1 81 ? -9.135 -21.441 11.215 1.00 65.56 81 LEU A CA 1
ATOM 595 C C . LEU A 1 81 ? -8.005 -22.324 10.663 1.00 65.56 81 LEU A C 1
ATOM 597 O O . LEU A 1 81 ? -8.110 -22.806 9.536 1.00 65.56 81 LEU A O 1
ATOM 601 N N . SER A 1 82 ? -6.926 -22.535 11.420 1.00 51.53 82 SER A N 1
ATOM 602 C CA . SER A 1 82 ? -5.748 -23.287 10.987 1.00 51.53 82 SER A CA 1
ATOM 603 C C . SER A 1 82 ? -6.066 -24.769 10.742 1.00 51.53 82 SER A C 1
ATOM 605 O O . SER A 1 82 ? -5.862 -25.639 11.584 1.00 51.53 82 SER A O 1
ATOM 607 N N . CYS A 1 83 ? -6.539 -25.075 9.533 1.00 40.75 83 CYS A N 1
ATOM 608 C CA . CYS A 1 83 ? -6.447 -26.407 8.956 1.00 40.75 83 CYS A CA 1
ATOM 609 C C . CYS A 1 83 ? -5.034 -26.599 8.401 1.00 40.75 83 CYS A C 1
ATOM 611 O O . CYS A 1 83 ? -4.586 -25.880 7.510 1.00 40.75 83 CYS A O 1
ATOM 613 N N . PHE A 1 84 ? -4.338 -27.595 8.940 1.00 37.09 84 PHE A N 1
ATOM 614 C CA . PHE A 1 84 ? -3.055 -28.082 8.447 1.00 37.09 84 PHE A CA 1
ATOM 615 C C . PHE A 1 84 ? -3.183 -28.466 6.962 1.00 37.09 84 PHE A C 1
ATOM 617 O O . PHE A 1 84 ? -3.962 -29.354 6.623 1.00 37.09 84 PHE A O 1
ATOM 624 N N . CYS A 1 85 ? -2.423 -2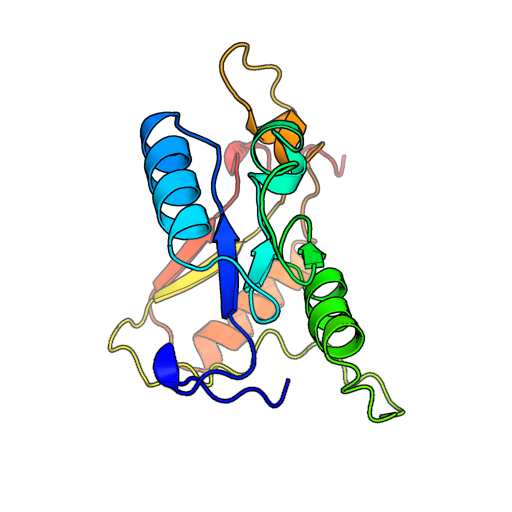7.825 6.075 1.00 35.22 85 CYS A N 1
ATOM 625 C CA . CYS A 1 85 ? -2.193 -28.320 4.717 1.00 35.22 85 CYS A CA 1
ATOM 626 C C . CYS A 1 85 ? -0.675 -28.446 4.514 1.00 35.22 85 CYS A C 1
ATOM 628 O O . CYS A 1 85 ? 0.010 -27.420 4.459 1.00 35.22 85 CYS A O 1
ATOM 630 N N . PRO A 1 86 ? -0.128 -29.674 4.452 1.00 37.91 86 PRO A N 1
ATOM 631 C CA . PRO A 1 86 ? 1.233 -29.901 4.001 1.00 37.91 86 PRO A CA 1
ATOM 632 C C . PRO A 1 86 ? 1.310 -29.627 2.491 1.00 37.91 86 PRO A C 1
ATOM 634 O O . PRO A 1 86 ? 0.324 -29.781 1.781 1.00 37.91 86 PRO A O 1
ATOM 637 N N . GLU A 1 87 ? 2.496 -29.235 2.027 1.00 33.22 87 GLU A N 1
ATOM 638 C CA . GLU A 1 87 ? 2.855 -28.932 0.630 1.00 33.22 87 GLU A CA 1
ATOM 639 C C . GLU A 1 87 ? 2.528 -27.507 0.149 1.00 33.22 87 GLU A C 1
ATOM 641 O O . GLU A 1 87 ? 1.491 -27.188 -0.434 1.00 33.22 87 GLU A O 1
ATOM 646 N N . ALA A 1 88 ? 3.516 -26.631 0.355 1.00 35.56 88 ALA A N 1
ATOM 647 C CA . ALA A 1 88 ? 3.634 -25.347 -0.314 1.00 35.56 88 ALA A CA 1
ATOM 648 C C . ALA A 1 88 ? 3.701 -2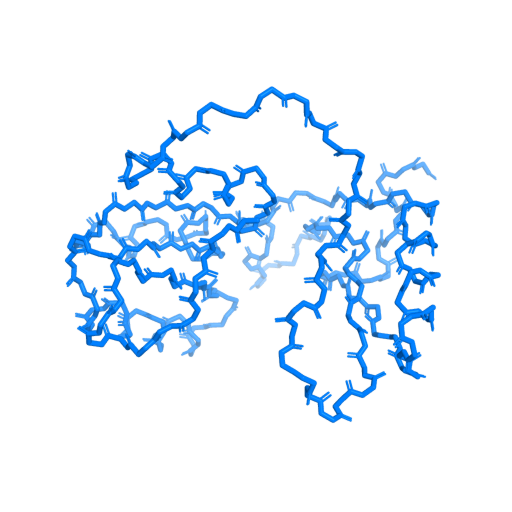5.558 -1.835 1.00 35.56 88 ALA A C 1
ATOM 650 O O . ALA A 1 88 ? 4.754 -25.832 -2.407 1.00 35.56 88 ALA A O 1
ATOM 651 N N . THR A 1 89 ? 2.552 -25.423 -2.491 1.00 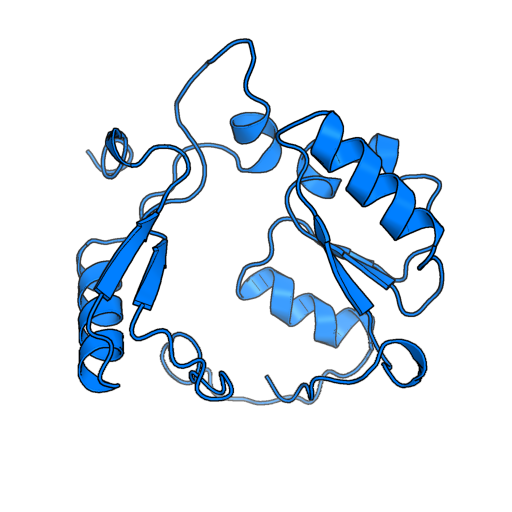32.16 89 THR A N 1
ATOM 652 C CA . THR A 1 89 ? 2.445 -25.349 -3.948 1.00 32.16 89 THR A CA 1
ATOM 653 C C . THR A 1 89 ? 3.271 -24.150 -4.442 1.00 32.16 89 THR A C 1
ATOM 655 O O . THR A 1 89 ? 3.220 -23.086 -3.806 1.00 32.16 89 THR A O 1
ATOM 658 N N . PRO A 1 90 ? 4.024 -24.274 -5.553 1.00 34.78 90 PRO A N 1
ATOM 659 C CA . PRO A 1 90 ? 4.799 -23.172 -6.113 1.00 34.78 90 PRO A CA 1
ATOM 660 C C . PRO A 1 90 ? 3.912 -21.945 -6.391 1.00 34.78 90 PRO A C 1
ATOM 662 O O . PRO A 1 90 ? 2.690 -22.071 -6.526 1.00 34.78 90 PRO A O 1
ATOM 665 N N . PRO A 1 91 ? 4.506 -20.740 -6.435 1.00 39.03 91 PRO A N 1
ATOM 666 C CA . PRO A 1 91 ? 3.800 -19.467 -6.360 1.00 39.03 91 PRO A CA 1
ATOM 667 C C . PRO A 1 91 ? 2.763 -19.301 -7.476 1.00 39.03 91 PRO A C 1
ATOM 669 O O . PRO A 1 91 ? 3.060 -18.816 -8.565 1.00 39.03 91 PRO A O 1
ATOM 672 N N . SER A 1 92 ? 1.499 -19.605 -7.179 1.00 35.22 92 SER A N 1
ATOM 673 C CA . SER A 1 92 ? 0.388 -19.020 -7.916 1.00 35.22 92 SER A CA 1
ATOM 674 C C . SER A 1 92 ? 0.200 -17.601 -7.385 1.00 35.22 92 SER A C 1
ATOM 676 O O . SER A 1 92 ? -0.337 -17.352 -6.301 1.00 35.22 92 SER A O 1
ATOM 678 N N . TYR A 1 93 ? 0.735 -16.636 -8.131 1.00 44.03 93 TYR A N 1
ATOM 679 C CA . TYR A 1 93 ? 0.294 -15.253 -8.019 1.00 44.03 93 TYR A CA 1
ATOM 680 C C . TYR A 1 93 ? -1.203 -15.269 -8.274 1.00 44.03 93 TYR A C 1
ATOM 682 O O . TYR A 1 93 ? -1.594 -15.586 -9.389 1.00 44.03 93 TYR A O 1
ATOM 690 N N . GLY A 1 94 ? -1.969 -15.036 -7.203 1.00 42.12 94 GLY A N 1
ATOM 691 C CA . GLY A 1 94 ? -3.425 -14.980 -7.125 1.00 42.12 94 GLY A CA 1
ATOM 692 C C . GLY A 1 94 ? -4.152 -15.606 -8.303 1.00 42.12 94 GLY A C 1
ATOM 693 O O . GLY A 1 94 ? -4.230 -14.987 -9.360 1.00 42.12 94 GLY A O 1
ATOM 694 N N . SER A 1 95 ? -4.768 -16.774 -8.087 1.00 39.09 95 SER A N 1
ATOM 695 C CA . SER A 1 95 ? -5.928 -17.147 -8.893 1.00 39.09 95 SER A CA 1
ATOM 696 C C . SER A 1 95 ? -6.815 -15.910 -8.969 1.00 39.09 95 SER A C 1
ATOM 698 O O . SER A 1 95 ? -7.319 -15.433 -7.948 1.00 39.09 95 SER A O 1
ATOM 700 N N . LEU A 1 96 ? -6.887 -15.329 -10.164 1.00 43.09 96 LEU A N 1
ATOM 701 C CA . LEU A 1 96 ? -7.759 -14.227 -10.507 1.00 43.09 96 LEU A CA 1
ATOM 702 C C . LEU A 1 96 ? -9.185 -14.781 -10.488 1.00 43.09 96 LEU A C 1
ATOM 704 O O . LEU A 1 96 ? -9.889 -14.735 -11.483 1.00 43.09 96 LEU A O 1
ATOM 708 N N . THR A 1 97 ? -9.673 -15.248 -9.338 1.00 39.81 97 THR A N 1
ATOM 709 C CA . THR A 1 97 ? -11.109 -15.290 -9.057 1.00 39.81 97 THR A CA 1
ATOM 710 C C . THR A 1 97 ? -11.573 -13.871 -8.733 1.00 39.81 97 THR A C 1
ATOM 712 O O . THR A 1 97 ? -12.295 -13.620 -7.773 1.00 39.81 97 THR A O 1
ATOM 715 N N . ARG A 1 98 ? -11.115 -12.905 -9.537 1.00 45.00 98 ARG A N 1
ATOM 716 C CA . ARG A 1 98 ? -11.827 -11.664 -9.765 1.00 45.00 98 ARG A CA 1
ATOM 717 C C . ARG A 1 98 ? -13.059 -12.146 -10.526 1.00 45.00 98 ARG A C 1
ATOM 719 O O . ARG A 1 98 ? -12.921 -12.783 -11.569 1.00 45.00 98 ARG A O 1
ATOM 726 N N . GLN A 1 99 ? -14.263 -11.884 -10.012 1.00 44.03 99 GLN A N 1
ATOM 727 C CA . GLN A 1 99 ? -15.405 -11.763 -10.926 1.00 44.03 99 GLN A CA 1
ATOM 728 C C . GLN A 1 99 ? -14.903 -10.949 -12.121 1.00 44.03 99 GLN A C 1
ATOM 730 O O . GLN A 1 99 ? -14.206 -9.970 -11.847 1.00 44.03 99 GLN A O 1
ATOM 735 N N . PRO A 1 100 ? -15.146 -11.344 -13.383 1.00 41.91 100 PRO A N 1
ATOM 736 C CA . PRO A 1 100 ? -14.574 -10.667 -14.536 1.00 41.91 100 PRO A CA 1
ATOM 737 C C . PRO A 1 100 ? -15.046 -9.215 -14.526 1.00 41.91 100 PRO A C 1
ATOM 739 O O . PRO A 1 100 ? -16.100 -8.857 -15.044 1.00 41.91 100 PRO A O 1
ATOM 742 N N . SER A 1 101 ? -14.270 -8.359 -13.874 1.00 48.19 101 SER A N 1
ATOM 743 C CA . SER A 1 101 ? -14.294 -6.941 -14.110 1.00 48.19 101 SER A CA 1
ATOM 744 C C . SER A 1 101 ? -13.938 -6.827 -15.575 1.00 48.19 101 SER A C 1
ATOM 746 O O . SER A 1 101 ? -12.924 -7.377 -16.002 1.00 48.19 101 SER A O 1
ATOM 748 N N . ARG A 1 102 ? -14.761 -6.118 -16.337 1.00 54.22 102 ARG A N 1
ATOM 749 C CA . ARG A 1 102 ? -14.503 -5.800 -17.747 1.00 54.22 102 ARG A CA 1
ATOM 750 C C . ARG A 1 102 ? -13.160 -5.084 -17.978 1.00 54.22 102 ARG A C 1
ATOM 752 O O . ARG A 1 102 ? -12.793 -4.837 -19.119 1.00 54.22 102 ARG A O 1
ATOM 759 N N . ASP A 1 103 ? -12.443 -4.759 -16.909 1.00 64.69 103 ASP A N 1
ATOM 760 C CA . ASP A 1 103 ? -11.107 -4.197 -16.918 1.00 64.69 103 ASP A CA 1
ATOM 761 C C . ASP A 1 103 ? -10.093 -5.256 -17.363 1.00 64.69 103 ASP A C 1
ATOM 763 O O . ASP A 1 103 ? -9.656 -6.099 -16.577 1.00 64.69 103 ASP A O 1
ATOM 767 N N . LEU A 1 104 ? -9.656 -5.151 -18.616 1.00 83.31 104 LEU A N 1
ATOM 768 C CA . LEU A 1 104 ? -8.516 -5.885 -19.177 1.00 83.31 104 LEU A CA 1
ATOM 769 C C . LEU A 1 104 ? -7.163 -5.406 -18.601 1.00 83.31 104 LEU A C 1
ATOM 771 O O . LEU A 1 104 ? -6.120 -5.643 -19.202 1.00 83.31 104 LEU A O 1
ATOM 775 N N . CYS A 1 105 ? -7.174 -4.718 -17.456 1.00 86.50 105 CYS A N 1
ATOM 776 C CA . CYS A 1 105 ? -6.019 -4.092 -16.826 1.00 86.50 105 CYS A CA 1
ATOM 777 C C . CYS A 1 105 ? -5.548 -4.898 -15.604 1.00 86.50 105 CYS A C 1
ATOM 779 O O . CYS A 1 105 ? -6.315 -5.151 -14.665 1.00 86.50 105 CYS A O 1
ATOM 781 N N . GLY A 1 106 ? -4.275 -5.298 -15.626 1.00 88.25 106 GLY A N 1
ATOM 782 C CA . GLY A 1 106 ? -3.551 -5.925 -14.524 1.00 88.25 106 GLY A CA 1
ATOM 783 C C . GLY A 1 106 ? -2.580 -4.955 -13.859 1.00 88.25 106 GLY A C 1
ATOM 784 O O . GLY A 1 106 ? -1.959 -4.136 -14.525 1.00 88.25 106 GLY A O 1
ATOM 785 N N . ILE A 1 107 ? -2.414 -5.063 -12.540 1.00 91.00 107 ILE A N 1
ATOM 786 C CA . ILE A 1 107 ? -1.476 -4.236 -11.770 1.00 91.00 107 ILE A CA 1
ATOM 787 C C . ILE A 1 107 ? -0.321 -5.109 -11.283 1.00 91.00 107 ILE A C 1
ATOM 789 O O . ILE A 1 107 ? -0.538 -6.125 -10.618 1.00 91.00 107 ILE A O 1
ATOM 793 N N . VAL A 1 108 ? 0.910 -4.691 -11.571 1.00 91.94 108 VAL A N 1
ATOM 794 C CA . VAL A 1 108 ? 2.138 -5.371 -11.154 1.00 91.94 108 VAL A CA 1
ATOM 795 C C . VAL A 1 108 ? 2.949 -4.442 -10.261 1.00 91.94 108 VAL A C 1
ATOM 797 O O . VAL A 1 108 ? 3.542 -3.466 -10.715 1.00 91.94 108 VAL A O 1
ATOM 800 N N . ASN A 1 109 ? 2.997 -4.770 -8.970 1.00 91.81 109 ASN A N 1
ATOM 801 C CA . ASN A 1 109 ? 3.855 -4.064 -8.026 1.00 91.81 109 ASN A CA 1
ATOM 802 C C . ASN A 1 109 ? 5.305 -4.537 -8.171 1.00 91.81 109 ASN A C 1
ATOM 804 O O . ASN A 1 109 ? 5.562 -5.713 -7.915 1.00 91.81 109 ASN A O 1
ATOM 808 N N . VAL A 1 110 ? 6.237 -3.664 -8.559 1.00 94.31 110 VAL A N 1
ATOM 809 C CA . VAL A 1 110 ? 7.648 -4.031 -8.814 1.00 94.31 110 VAL A CA 1
ATOM 810 C C . VAL A 1 110 ? 8.562 -3.821 -7.612 1.00 94.31 110 VAL A C 1
ATOM 812 O O . VAL A 1 110 ? 9.578 -4.502 -7.494 1.00 94.31 110 VAL A O 1
ATOM 815 N N . ALA A 1 111 ? 8.190 -2.944 -6.682 1.00 92.25 111 ALA A N 1
ATOM 816 C CA . ALA A 1 111 ? 8.946 -2.715 -5.457 1.00 92.25 111 ALA A CA 1
ATOM 817 C C . ALA A 1 111 ? 8.040 -2.308 -4.293 1.00 92.25 111 ALA A C 1
ATOM 819 O O . ALA A 1 111 ? 6.928 -1.809 -4.485 1.00 92.25 111 ALA A O 1
ATOM 820 N N . GLU A 1 112 ? 8.534 -2.505 -3.075 1.00 91.19 112 GLU A N 1
ATOM 821 C CA . GLU A 1 112 ? 7.937 -1.970 -1.854 1.00 91.19 112 GLU A CA 1
ATOM 822 C C . GLU A 1 112 ? 8.911 -1.035 -1.137 1.00 91.19 112 GLU A C 1
ATOM 824 O O . GLU A 1 112 ? 10.117 -1.239 -1.169 1.00 91.19 112 GLU A O 1
ATOM 829 N N . GLY A 1 113 ? 8.385 -0.006 -0.476 1.00 91.19 113 GLY A N 1
ATOM 830 C CA . GLY A 1 113 ? 9.200 0.960 0.257 1.00 91.19 113 GLY A CA 1
ATOM 831 C C . GLY A 1 113 ? 9.841 2.013 -0.646 1.00 91.19 113 GLY A C 1
ATOM 832 O O . GLY A 1 113 ? 9.524 2.132 -1.829 1.00 91.19 113 GLY A O 1
ATOM 833 N N . CYS A 1 114 ? 10.681 2.862 -0.057 1.00 92.12 114 CYS A N 1
ATOM 834 C CA . CYS A 1 114 ? 11.345 3.950 -0.775 1.00 92.12 114 CYS A CA 1
ATOM 835 C C . CYS A 1 114 ? 12.646 4.355 -0.067 1.00 92.12 114 CYS A C 1
ATOM 837 O O . CYS A 1 114 ? 12.690 4.433 1.163 1.00 92.12 114 CYS A O 1
ATOM 839 N N . ASN A 1 115 ? 13.684 4.674 -0.845 1.00 91.38 115 ASN A N 1
ATOM 840 C CA . ASN A 1 115 ? 14.961 5.189 -0.333 1.00 91.38 115 ASN A CA 1
ATOM 841 C C . ASN A 1 115 ? 14.964 6.712 -0.124 1.00 91.38 115 ASN A C 1
ATOM 843 O O . ASN A 1 115 ? 15.893 7.254 0.479 1.00 91.38 115 ASN A O 1
ATOM 847 N N . GLY A 1 116 ? 13.909 7.401 -0.564 1.00 89.06 116 GLY A N 1
ATOM 848 C CA . GLY A 1 116 ? 13.745 8.838 -0.389 1.00 89.06 116 GLY A CA 1
ATOM 849 C C . GLY A 1 116 ? 13.787 9.272 1.081 1.00 89.06 116 GLY A C 1
ATOM 850 O O . GLY A 1 116 ? 13.392 8.547 1.998 1.00 89.06 116 GLY A O 1
ATOM 851 N N . ALA A 1 117 ? 14.265 10.492 1.306 1.00 91.06 117 ALA A N 1
ATOM 852 C CA . ALA A 1 117 ? 14.262 11.170 2.605 1.00 91.06 117 ALA A CA 1
ATOM 853 C C . ALA A 1 117 ? 13.351 12.410 2.578 1.00 91.06 117 ALA A C 1
ATOM 855 O O . ALA A 1 117 ? 13.625 13.421 3.219 1.00 91.06 117 ALA A O 1
ATOM 856 N N . CYS A 1 118 ? 12.279 12.349 1.782 1.00 93.12 118 CYS A N 1
ATOM 857 C CA . CYS A 1 118 ? 11.346 13.453 1.605 1.00 93.12 118 CYS A CA 1
ATOM 858 C C . CYS A 1 118 ? 10.737 13.853 2.955 1.00 93.12 118 CYS A C 1
ATOM 860 O O . CYS A 1 118 ? 10.052 13.051 3.591 1.00 93.12 118 CYS A O 1
ATOM 862 N N . THR A 1 119 ? 10.938 15.106 3.359 1.00 93.50 119 THR A N 1
ATOM 863 C CA . THR A 1 119 ? 10.517 15.644 4.666 1.00 93.50 119 THR A CA 1
ATOM 864 C C . THR A 1 119 ? 9.009 15.567 4.912 1.00 93.50 119 THR A C 1
ATOM 866 O O . THR A 1 119 ? 8.570 15.570 6.056 1.00 93.50 119 THR A O 1
ATOM 869 N N . TYR A 1 120 ? 8.214 15.466 3.847 1.00 91.06 120 TYR A N 1
ATOM 870 C CA . TYR A 1 120 ? 6.755 15.400 3.898 1.00 91.06 120 TYR A CA 1
ATOM 871 C C . TYR A 1 120 ? 6.186 13.971 3.836 1.00 91.06 120 T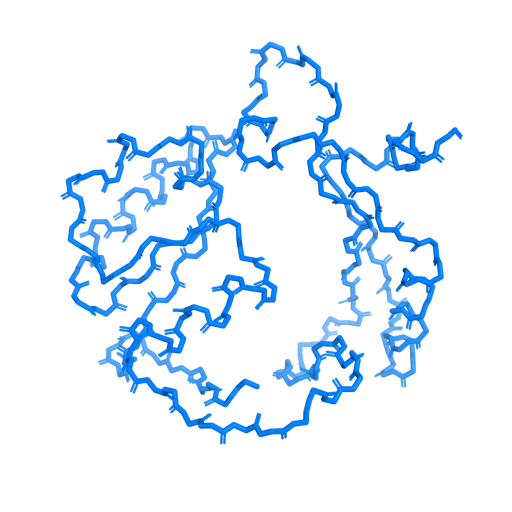YR A C 1
ATOM 873 O O . TYR A 1 120 ? 4.982 13.786 4.013 1.00 91.06 120 TYR A O 1
ATOM 881 N N . CYS A 1 121 ? 6.994 12.953 3.519 1.00 92.56 121 CYS A N 1
ATOM 882 C CA . CYS A 1 121 ? 6.479 11.650 3.096 1.00 92.56 121 CYS A CA 1
ATOM 883 C C . CYS A 1 121 ? 6.489 10.608 4.223 1.00 92.56 121 CYS A C 1
ATOM 885 O O . CYS A 1 121 ? 7.539 10.199 4.713 1.00 92.56 121 CYS A O 1
ATOM 887 N N . ILE A 1 122 ? 5.310 10.085 4.572 1.00 92.00 122 ILE A N 1
ATOM 888 C CA . ILE A 1 122 ? 5.154 9.043 5.603 1.00 92.00 122 ILE A CA 1
ATOM 889 C C . ILE A 1 122 ? 5.557 7.636 5.122 1.00 92.00 122 ILE A C 1
ATOM 891 O O . ILE A 1 122 ? 5.661 6.708 5.923 1.00 92.00 122 ILE A O 1
ATOM 895 N N . VAL A 1 123 ? 5.771 7.446 3.814 1.00 91.19 123 VAL A N 1
ATOM 896 C CA . VAL A 1 123 ? 5.961 6.123 3.194 1.00 91.19 123 VAL A CA 1
ATOM 897 C C . VAL A 1 123 ? 7.116 5.353 3.816 1.00 91.19 123 VAL A C 1
ATOM 899 O O . VAL A 1 123 ? 6.936 4.183 4.130 1.00 91.19 123 VAL A O 1
ATOM 902 N N . ARG A 1 124 ? 8.269 5.988 4.054 1.00 87.50 124 ARG A N 1
ATOM 903 C CA . ARG A 1 124 ? 9.434 5.300 4.633 1.00 87.50 124 ARG A CA 1
ATOM 904 C C . ARG A 1 124 ? 9.148 4.762 6.035 1.00 87.50 124 ARG A C 1
ATOM 906 O O . ARG A 1 124 ? 9.588 3.671 6.373 1.00 87.50 124 ARG A O 1
ATOM 913 N N . LYS A 1 125 ? 8.339 5.482 6.819 1.00 88.75 125 LYS A N 1
ATOM 914 C CA . LYS A 1 125 ? 7.856 5.011 8.125 1.00 88.75 125 LYS A CA 1
ATOM 915 C C . LYS A 1 125 ? 6.848 3.866 7.979 1.00 88.75 125 LYS A C 1
ATOM 917 O O . LYS A 1 125 ? 6.875 2.925 8.758 1.00 88.75 125 LYS A O 1
ATOM 922 N N . ALA A 1 126 ? 5.958 3.952 6.992 1.00 90.00 126 ALA A N 1
ATOM 923 C CA . ALA A 1 126 ? 4.886 2.980 6.786 1.00 90.00 126 ALA A CA 1
ATOM 924 C C . ALA A 1 126 ? 5.352 1.661 6.143 1.00 90.00 126 ALA A C 1
ATOM 926 O O . ALA A 1 126 ? 4.787 0.609 6.429 1.00 90.00 126 ALA A O 1
ATOM 927 N N . ARG A 1 127 ? 6.315 1.735 5.217 1.00 90.19 127 ARG A N 1
ATOM 928 C CA . ARG A 1 127 ? 6.715 0.643 4.316 1.00 90.19 127 ARG A CA 1
ATOM 929 C C . ARG A 1 127 ? 8.194 0.273 4.372 1.00 90.19 127 ARG A C 1
ATOM 931 O O . ARG A 1 127 ? 8.553 -0.763 3.834 1.00 90.19 127 ARG A O 1
ATOM 938 N N . GLY A 1 128 ? 9.027 1.066 5.042 1.00 90.88 128 GLY A N 1
ATOM 939 C CA . GLY A 1 128 ? 10.457 0.795 5.169 1.00 90.88 128 GLY A CA 1
ATOM 940 C C . GLY A 1 128 ? 11.287 1.241 3.962 1.00 90.88 128 GLY A C 1
ATOM 941 O O . GLY A 1 128 ? 10.861 2.079 3.159 1.00 90.88 128 GLY A O 1
ATOM 942 N N . ALA A 1 129 ? 12.509 0.706 3.899 1.00 92.25 129 ALA A N 1
ATOM 943 C CA . ALA A 1 129 ? 13.458 0.929 2.810 1.00 92.25 129 ALA A CA 1
ATOM 944 C C . ALA A 1 129 ? 12.987 0.267 1.507 1.00 92.25 129 ALA A C 1
ATOM 946 O O . ALA A 1 129 ? 12.098 -0.583 1.535 1.00 92.25 129 ALA A O 1
ATOM 947 N N . LEU A 1 130 ? 13.571 0.674 0.378 1.00 93.62 130 LEU A N 1
ATOM 948 C CA . LEU A 1 130 ? 13.259 0.075 -0.916 1.00 93.62 130 LEU A CA 1
ATOM 949 C C . LEU A 1 130 ? 13.621 -1.416 -0.931 1.00 93.62 130 LEU A C 1
ATOM 951 O O . LEU A 1 130 ? 14.730 -1.792 -0.561 1.00 93.62 130 LEU A O 1
ATOM 955 N N . LEU A 1 131 ? 12.681 -2.230 -1.399 1.00 92.19 131 LEU A N 1
ATOM 956 C CA . LEU A 1 131 ? 12.819 -3.655 -1.655 1.00 92.19 131 LEU A CA 1
ATOM 957 C C . LEU A 1 131 ? 12.282 -3.943 -3.058 1.00 92.19 131 LEU A C 1
ATOM 959 O O . LEU A 1 131 ? 11.066 -4.025 -3.270 1.00 92.19 131 LEU A O 1
ATOM 963 N N . SER A 1 132 ? 13.187 -4.079 -4.023 1.00 94.06 132 SER A N 1
ATOM 964 C CA . SER A 1 132 ? 12.842 -4.378 -5.412 1.00 94.06 132 SER A CA 1
ATOM 965 C C . SER A 1 132 ? 12.667 -5.876 -5.637 1.00 94.06 132 SER A C 1
ATOM 967 O O . SER A 1 132 ? 13.501 -6.698 -5.245 1.00 94.06 132 SER A O 1
ATOM 969 N N . ARG A 1 133 ? 11.597 -6.246 -6.346 1.00 92.94 133 ARG A N 1
ATOM 970 C CA . ARG A 1 133 ? 11.410 -7.618 -6.832 1.00 92.94 133 ARG A CA 1
ATOM 971 C C . ARG A 1 133 ? 12.419 -7.950 -7.922 1.00 92.94 133 ARG A C 1
ATOM 973 O O . ARG A 1 133 ? 12.875 -7.059 -8.639 1.00 92.94 133 ARG A O 1
ATOM 980 N N . SER A 1 134 ? 12.739 -9.234 -8.075 1.00 93.44 134 SER A N 1
ATOM 981 C CA . SER A 1 134 ? 13.594 -9.667 -9.179 1.00 93.44 134 SER A CA 1
ATOM 982 C C . SER A 1 134 ? 12.910 -9.395 -10.533 1.00 93.44 134 SER A C 1
ATOM 984 O O . SER A 1 134 ? 11.681 -9.514 -10.624 1.00 93.44 134 SER A O 1
ATOM 986 N N . PRO A 1 135 ? 13.668 -9.022 -11.579 1.00 94.06 135 PRO A N 1
ATOM 987 C CA . PRO A 1 135 ? 13.118 -8.863 -12.923 1.00 94.06 135 PRO A CA 1
ATOM 988 C C . PRO A 1 135 ? 12.428 -10.134 -13.428 1.00 94.06 135 PRO A C 1
ATOM 990 O O . PRO A 1 135 ? 11.354 -10.042 -14.017 1.00 94.06 135 PRO A O 1
ATOM 993 N N . ASP A 1 136 ? 12.983 -11.308 -13.114 1.00 94.25 136 ASP A N 1
ATOM 994 C CA . ASP A 1 136 ? 12.426 -12.608 -13.503 1.00 94.25 136 ASP A CA 1
ATOM 995 C C . ASP A 1 136 ? 11.049 -12.852 -12.863 1.00 94.25 136 ASP A C 1
ATOM 997 O O . ASP A 1 136 ? 10.104 -13.253 -13.543 1.00 94.25 136 ASP A O 1
ATOM 1001 N N . ASP A 1 137 ? 10.879 -12.526 -11.575 1.00 91.19 137 ASP A N 1
ATOM 1002 C CA . ASP A 1 137 ? 9.581 -12.647 -10.892 1.00 91.19 137 ASP A CA 1
ATOM 1003 C C . ASP A 1 137 ? 8.535 -11.681 -11.455 1.00 91.19 137 ASP A C 1
ATOM 1005 O O . ASP A 1 137 ? 7.331 -11.972 -11.442 1.00 91.19 137 ASP A O 1
ATOM 1009 N N . VAL A 1 138 ? 8.971 -10.490 -11.876 1.00 92.62 138 VAL A N 1
ATOM 1010 C CA . VAL A 1 138 ? 8.110 -9.479 -12.500 1.00 92.62 138 VAL A CA 1
ATOM 1011 C C . VAL A 1 138 ? 7.689 -9.956 -13.889 1.00 92.62 138 VAL A C 1
ATOM 1013 O O . VAL A 1 138 ? 6.490 -9.992 -14.163 1.00 92.62 138 VAL A O 1
ATOM 1016 N N . ALA A 1 139 ? 8.638 -10.399 -14.718 1.00 94.62 139 ALA A N 1
ATOM 1017 C CA . ALA A 1 139 ? 8.388 -10.932 -16.054 1.00 94.62 139 ALA A CA 1
ATOM 1018 C C . ALA A 1 139 ? 7.435 -12.132 -16.008 1.00 94.62 139 ALA A C 1
ATOM 1020 O O . ALA A 1 139 ? 6.380 -12.104 -16.640 1.00 94.62 139 ALA A O 1
ATOM 1021 N N . ALA A 1 140 ? 7.711 -13.114 -15.146 1.00 93.12 140 ALA A N 1
ATOM 1022 C CA . ALA A 1 140 ? 6.855 -14.284 -14.985 1.00 93.12 140 ALA A CA 1
ATOM 1023 C C . ALA A 1 140 ? 5.427 -13.910 -14.540 1.00 93.12 140 ALA A C 1
ATOM 1025 O O . ALA A 1 140 ? 4.458 -14.588 -14.887 1.00 93.12 140 ALA A O 1
ATOM 1026 N N . GLN A 1 141 ? 5.254 -12.839 -13.753 1.00 89.62 141 GLN A N 1
ATOM 1027 C CA . GLN A 1 141 ? 3.918 -12.358 -13.385 1.00 89.62 141 GLN A CA 1
ATOM 1028 C C . GLN A 1 141 ? 3.190 -11.711 -14.560 1.00 89.62 141 GLN A C 1
ATOM 1030 O O . GLN A 1 141 ? 1.998 -11.968 -14.732 1.00 89.62 141 GLN A O 1
ATOM 1035 N N . VAL A 1 142 ? 3.887 -10.895 -15.349 1.00 92.06 142 VAL A N 1
ATOM 1036 C CA . VAL A 1 142 ? 3.329 -10.273 -16.553 1.00 92.06 142 VAL A CA 1
ATOM 1037 C C . VAL A 1 142 ? 2.914 -11.344 -17.559 1.00 92.06 142 VAL A C 1
ATOM 1039 O O . VAL A 1 142 ? 1.787 -11.310 -18.040 1.00 92.06 142 VAL A O 1
ATOM 1042 N N . GLU A 1 143 ? 3.754 -12.350 -17.801 1.00 93.00 143 GLU A N 1
ATOM 1043 C CA . GLU A 1 143 ? 3.443 -13.475 -18.693 1.00 93.00 143 GLU A CA 1
ATOM 1044 C C . GLU A 1 143 ? 2.176 -14.221 -18.262 1.00 93.00 143 GLU A C 1
ATOM 1046 O O . GLU A 1 143 ? 1.286 -14.463 -19.078 1.00 93.00 143 GLU A O 1
ATOM 1051 N N . ARG A 1 144 ? 2.032 -14.516 -16.961 1.00 90.00 144 ARG A N 1
ATOM 1052 C CA . ARG A 1 144 ? 0.802 -15.120 -16.420 1.00 90.00 144 ARG A CA 1
ATOM 1053 C C . ARG A 1 144 ? -0.425 -14.235 -16.635 1.00 90.00 144 ARG A C 1
ATOM 1055 O O . ARG A 1 144 ? -1.495 -14.750 -16.935 1.00 90.00 144 ARG A O 1
ATOM 1062 N N . MET A 1 145 ? -0.291 -12.921 -16.468 1.00 88.69 145 MET A N 1
ATOM 1063 C CA . MET A 1 145 ? -1.387 -11.968 -16.670 1.00 88.69 145 MET A CA 1
ATOM 1064 C C . MET A 1 145 ? -1.821 -11.892 -18.138 1.00 88.69 145 MET A C 1
ATOM 1066 O O . MET A 1 145 ? -3.018 -11.916 -18.424 1.00 88.69 145 MET A O 1
ATOM 1070 N N . VAL A 1 146 ? -0.858 -11.872 -19.059 1.00 89.31 146 VAL A N 1
ATOM 1071 C CA . VAL A 1 146 ? -1.107 -11.894 -20.507 1.00 89.31 146 VAL A CA 1
ATOM 1072 C C . VAL A 1 146 ? -1.758 -13.211 -20.929 1.00 89.31 146 VAL A C 1
ATOM 1074 O O . VAL A 1 146 ? -2.718 -13.196 -21.693 1.00 89.31 146 VAL A O 1
ATOM 1077 N N . ALA A 1 147 ? -1.319 -14.346 -20.374 1.00 89.69 147 ALA A N 1
ATOM 1078 C CA . ALA A 1 147 ? -1.912 -15.657 -20.651 1.00 89.69 147 ALA A CA 1
ATOM 1079 C C . ALA A 1 147 ? -3.396 -15.759 -20.241 1.00 89.69 147 ALA A C 1
ATOM 1081 O O . ALA A 1 147 ? -4.145 -16.539 -20.824 1.00 89.69 147 ALA A O 1
ATOM 1082 N N . VAL A 1 148 ? -3.838 -14.956 -19.265 1.00 86.38 148 VAL A N 1
ATOM 1083 C CA . VAL A 1 148 ? -5.246 -14.861 -18.830 1.00 86.38 148 VAL A CA 1
ATOM 1084 C C . VAL A 1 148 ? -6.057 -13.876 -19.697 1.00 86.38 148 VAL A C 1
ATOM 1086 O O . VAL A 1 148 ? -7.269 -13.759 -19.534 1.00 86.38 148 VAL A O 1
ATOM 1089 N N . GLY A 1 149 ? -5.423 -13.201 -20.662 1.00 87.38 149 GLY A N 1
ATOM 1090 C CA . GLY A 1 149 ? -6.079 -12.300 -21.613 1.00 87.38 149 GLY A CA 1
ATOM 1091 C C . GLY A 1 149 ? -6.153 -10.838 -21.166 1.00 87.38 149 GLY A C 1
ATOM 1092 O O . GLY A 1 149 ? -6.993 -10.093 -21.670 1.00 87.38 149 GLY A O 1
ATOM 1093 N N . LEU A 1 150 ? -5.305 -10.409 -20.223 1.00 88.31 150 LEU A N 1
ATOM 1094 C CA . LEU A 1 150 ? -5.181 -8.991 -19.866 1.00 88.31 150 LEU A CA 1
ATOM 1095 C C . LEU A 1 150 ? -4.471 -8.219 -20.991 1.00 88.31 150 LEU A C 1
ATOM 1097 O O . LEU A 1 150 ? -3.454 -8.667 -21.514 1.00 88.31 150 LEU A O 1
ATOM 1101 N N . ALA A 1 151 ? -5.018 -7.058 -21.356 1.00 87.81 151 ALA A N 1
ATOM 1102 C CA . ALA A 1 151 ? -4.558 -6.218 -22.465 1.00 87.81 151 ALA A CA 1
ATOM 1103 C C . ALA A 1 151 ? -3.740 -4.998 -22.007 1.00 87.81 151 ALA A C 1
ATOM 1105 O O . ALA A 1 151 ? -3.024 -4.402 -22.806 1.00 87.81 151 ALA A O 1
ATOM 1106 N N . GLU A 1 152 ? -3.835 -4.623 -20.732 1.00 92.19 152 GLU A N 1
ATOM 1107 C CA . GLU A 1 152 ? -3.088 -3.517 -20.140 1.00 92.19 152 GLU A CA 1
ATOM 1108 C C . GLU A 1 152 ? -2.380 -3.991 -18.871 1.00 92.19 152 GLU A C 1
ATOM 1110 O O . GLU A 1 152 ? -2.962 -4.699 -18.048 1.00 92.19 152 GLU A O 1
ATOM 1115 N N . ILE A 1 153 ? -1.123 -3.581 -18.700 1.00 91.88 153 ILE A N 1
ATOM 1116 C CA . ILE A 1 153 ? -0.333 -3.863 -17.503 1.00 91.88 153 ILE A CA 1
ATOM 1117 C C . ILE A 1 153 ? 0.160 -2.542 -16.918 1.00 91.88 153 ILE A C 1
ATOM 1119 O O . ILE A 1 153 ? 0.946 -1.827 -17.536 1.00 91.88 153 ILE A O 1
ATOM 1123 N N . GLN A 1 154 ? -0.280 -2.239 -15.701 1.00 93.94 154 GLN A N 1
ATOM 1124 C CA . GLN A 1 154 ? 0.154 -1.082 -14.931 1.00 93.94 154 GLN A CA 1
ATOM 1125 C C . GLN A 1 154 ? 1.259 -1.482 -13.961 1.00 93.94 154 GLN A C 1
ATOM 1127 O O . GLN A 1 154 ? 1.047 -2.250 -13.019 1.00 93.94 154 GLN A O 1
ATOM 1132 N N . ILE A 1 155 ? 2.446 -0.928 -14.184 1.00 94.38 155 ILE A N 1
ATOM 1133 C CA . ILE A 1 155 ? 3.584 -1.084 -13.285 1.00 94.38 155 ILE A CA 1
ATOM 1134 C C . ILE A 1 155 ? 3.459 -0.082 -12.140 1.00 94.38 155 ILE A C 1
ATOM 1136 O O . ILE A 1 155 ? 3.318 1.119 -12.367 1.00 94.38 155 ILE A O 1
ATOM 1140 N N . THR A 1 156 ? 3.530 -0.568 -10.903 1.00 93.94 156 THR A N 1
ATOM 1141 C CA . THR A 1 156 ? 3.386 0.271 -9.709 1.00 93.94 156 THR A CA 1
ATOM 1142 C C . THR A 1 156 ? 4.531 0.062 -8.728 1.00 93.94 156 THR A C 1
ATOM 1144 O O . THR A 1 156 ? 5.026 -1.048 -8.560 1.00 93.94 156 THR A O 1
ATOM 1147 N N . ALA A 1 157 ? 4.911 1.130 -8.038 1.00 93.31 157 ALA A N 1
ATOM 1148 C CA . ALA A 1 157 ? 5.757 1.134 -6.847 1.00 93.31 157 ALA A CA 1
ATOM 1149 C C . ALA A 1 157 ? 5.482 2.439 -6.080 1.00 93.31 157 ALA A C 1
ATOM 1151 O O . ALA A 1 157 ? 4.744 3.300 -6.564 1.00 93.31 157 ALA A O 1
ATOM 1152 N N . GLN A 1 158 ? 6.064 2.614 -4.890 1.00 92.38 158 GLN A N 1
ATOM 1153 C CA . GLN A 1 158 ? 6.048 3.933 -4.238 1.00 92.38 158 GLN A CA 1
ATOM 1154 C C . GLN A 1 158 ? 6.922 4.947 -4.986 1.00 92.38 158 GLN A C 1
ATOM 1156 O O . GLN A 1 158 ? 6.571 6.121 -5.042 1.00 92.38 158 GLN A O 1
ATOM 1161 N N . ASP A 1 159 ? 8.022 4.474 -5.568 1.00 93.25 159 ASP A N 1
ATOM 1162 C CA . ASP A 1 159 ? 8.874 5.210 -6.494 1.00 93.25 159 ASP A CA 1
ATOM 1163 C C . ASP A 1 159 ? 9.352 4.231 -7.574 1.00 93.25 159 ASP A C 1
ATOM 1165 O O . ASP A 1 159 ? 10.199 3.374 -7.320 1.00 93.25 159 ASP A O 1
ATOM 1169 N N . THR A 1 160 ? 8.757 4.304 -8.765 1.00 94.25 160 THR A N 1
ATOM 1170 C CA . THR A 1 160 ? 9.116 3.421 -9.885 1.00 94.25 160 THR A CA 1
ATOM 1171 C C . THR A 1 160 ? 10.484 3.755 -10.468 1.00 94.25 160 THR A C 1
ATOM 1173 O O . THR A 1 160 ? 11.127 2.864 -11.013 1.00 94.25 160 THR A O 1
ATOM 1176 N N . ALA A 1 161 ? 10.947 5.003 -10.344 1.00 93.44 161 ALA A N 1
ATOM 1177 C CA . ALA A 1 161 ? 12.254 5.418 -10.850 1.00 93.44 161 ALA A CA 1
ATOM 1178 C C . ALA A 1 161 ? 13.404 4.855 -10.002 1.00 93.44 161 ALA A C 1
ATOM 1180 O O . ALA A 1 161 ? 14.513 4.692 -10.501 1.00 93.44 161 ALA A O 1
ATOM 1181 N N . ALA A 1 162 ? 13.134 4.520 -8.739 1.00 93.12 162 ALA A N 1
ATOM 1182 C CA . ALA A 1 162 ? 14.111 3.913 -7.843 1.00 93.12 162 ALA A CA 1
ATOM 1183 C C . ALA A 1 162 ? 14.254 2.387 -8.003 1.00 93.12 162 ALA A C 1
ATOM 1185 O O . ALA A 1 162 ? 15.142 1.810 -7.374 1.00 93.12 162 ALA A O 1
ATOM 1186 N N . TYR A 1 163 ? 13.407 1.719 -8.799 1.00 94.88 163 TYR A N 1
ATOM 1187 C CA . TYR A 1 163 ? 13.435 0.260 -8.952 1.00 94.88 163 TYR A CA 1
ATOM 1188 C C . TYR A 1 163 ? 14.827 -0.247 -9.358 1.00 94.88 163 TYR A C 1
ATOM 1190 O O . TYR A 1 163 ? 15.430 0.248 -10.306 1.00 94.88 163 TYR A O 1
ATOM 1198 N N . GLY A 1 164 ? 15.332 -1.245 -8.630 1.00 93.25 164 GLY A N 1
ATOM 1199 C CA . GLY A 1 164 ? 16.643 -1.853 -8.863 1.00 93.25 164 GLY A CA 1
ATOM 1200 C C . GLY A 1 164 ? 17.824 -1.138 -8.201 1.00 93.25 164 GLY A C 1
ATOM 1201 O O . GLY A 1 164 ? 18.882 -1.746 -8.089 1.00 93.25 164 GLY A O 1
ATOM 1202 N N . SER A 1 165 ? 17.660 0.087 -7.686 1.00 93.06 165 SER A N 1
ATOM 1203 C CA . SER A 1 165 ? 18.754 0.826 -7.022 1.00 93.06 165 SER A CA 1
ATOM 1204 C C . SER A 1 165 ? 19.253 0.186 -5.718 1.00 93.06 165 SER A C 1
ATOM 1206 O O . SER A 1 165 ? 20.359 0.459 -5.269 1.00 93.06 165 SER A O 1
ATOM 1208 N N . ASP A 1 166 ? 18.447 -0.677 -5.103 1.00 91.50 166 ASP A N 1
ATOM 1209 C CA . ASP A 1 166 ? 18.799 -1.492 -3.938 1.00 91.50 166 ASP A CA 1
ATOM 1210 C C . ASP A 1 166 ? 19.567 -2.777 -4.301 1.00 91.50 166 ASP A C 1
ATOM 1212 O O . ASP A 1 166 ? 19.988 -3.506 -3.404 1.00 91.50 166 ASP A O 1
ATOM 1216 N N . ARG A 1 167 ? 19.744 -3.077 -5.597 1.00 84.06 167 ARG A N 1
ATOM 1217 C CA . ARG A 1 167 ? 20.293 -4.354 -6.086 1.00 84.06 167 ARG A CA 1
ATOM 1218 C C . ARG A 1 167 ? 21.715 -4.273 -6.659 1.00 84.06 167 ARG A C 1
ATOM 1220 O O . ARG A 1 167 ? 22.262 -5.333 -6.960 1.00 84.06 167 ARG A O 1
ATOM 1227 N N . GLY A 1 168 ? 22.312 -3.082 -6.765 1.00 63.56 168 GLY A N 1
ATOM 1228 C CA . GLY A 1 168 ? 23.683 -2.874 -7.262 1.00 63.56 168 GLY A CA 1
ATOM 1229 C C . GLY A 1 168 ? 23.771 -1.774 -8.302 1.00 63.56 168 GLY A C 1
ATOM 1230 O O . GLY A 1 168 ? 23.382 -2.049 -9.456 1.00 63.56 168 GLY A O 1
#

pLDDT: mean 82.24, std 17.34, range [32.16, 94.88]

Sequence (168 aa):
MGHIPSSMDRADAIVLNTCAVTEKTERKVLRRLRQLQGDRLVVAGCLPAALPASISGLSCRGILGLLNRCSAGRIEDLFGLSCFCPEATPPSYGSLTRQPSRDLCGIVNVAEGCNGACTYCIVRKARGALLSRSPDDVAAQVERMVAVGLAEIQITAQDTAAYGSDRG

Radius of gyration: 17.7 Å; chains: 1; bounding box: 48×46×44 Å